Protein AF-A0A5D6Y011-F1 (afdb_monomer_lite)

Secondary structure (DSSP, 8-state):
------PPPEEE-HHHHHHHHHTT---B-SS-BSEEE--TT--HHHHHHHHHHHHHTTHHHHTT--SSSSPP-PPPPTTS---TTT-HHHHHHHHHHT---

Foldseek 3Di:
DCPDDPQQAEEEAPVVVVVCVVVVSWDADPVGISYDHDDPPDDVVVVVVSVCVNCVVCVVVVVVDPDPPPDDDDDADPVGDDDLVPDPVSVVVCVVVVNDD

Sequence (101 aa):
MSDGTKLIGVIGDEDTVTGFILAGVGHRTAEGSNFLVVKSTTPISAIEETFRSLTSQIRHLLNAYEKTIPTILEIPSKDSPYDPSKDYIMKRVGMMLGENP

pLDDT: mean 71.0, std 15.73, range [36.22, 94.5]

Radius of gyration: 15.83 Å; chains: 1; bounding box: 47×25×39 Å

Structure (mmCIF, N/CA/C/O backbone):
data_AF-A0A5D6Y011-F1
#
_entry.id   AF-A0A5D6Y011-F1
#
loop_
_atom_site.group_PDB
_atom_site.id
_atom_site.type_symbol
_atom_site.label_atom_id
_atom_site.label_alt_id
_atom_site.label_comp_id
_atom_site.label_asym_id
_atom_site.label_entity_id
_atom_site.label_seq_id
_atom_site.pdbx_PDB_ins_code
_atom_site.Cartn_x
_atom_site.Cartn_y
_atom_site.Cartn_z
_atom_site.occupancy
_atom_site.B_iso_or_equiv
_atom_site.auth_seq_id
_atom_site.auth_comp_id
_atom_site.auth_asym_id
_atom_site.auth_atom_id
_atom_site.pdbx_PDB_model_num
ATOM 1 N N . MET A 1 1 ? 25.724 6.476 -13.875 1.00 36.22 1 MET A N 1
ATOM 2 C CA . MET A 1 1 ? 25.591 5.262 -13.050 1.00 36.22 1 MET A CA 1
ATOM 3 C C . MET A 1 1 ? 24.146 5.205 -12.595 1.00 36.22 1 MET A C 1
ATOM 5 O O . MET A 1 1 ? 23.767 5.950 -11.708 1.00 36.22 1 MET A O 1
ATOM 9 N N . SER A 1 2 ? 23.307 4.470 -13.321 1.00 43.84 2 SER A N 1
ATOM 10 C CA . SER A 1 2 ? 21.907 4.243 -12.954 1.00 43.84 2 SER A CA 1
ATOM 11 C C . SER A 1 2 ? 21.895 3.076 -11.977 1.00 43.84 2 SER A C 1
ATOM 13 O O . SER A 1 2 ? 21.837 1.925 -12.411 1.00 43.84 2 SER A O 1
ATOM 15 N N . ASP A 1 3 ? 22.097 3.373 -10.696 1.00 43.88 3 ASP A N 1
ATOM 16 C CA . ASP A 1 3 ? 22.155 2.340 -9.668 1.00 43.88 3 ASP A CA 1
ATOM 17 C C . ASP A 1 3 ? 20.751 1.758 -9.513 1.00 43.88 3 ASP A C 1
ATOM 19 O O . ASP A 1 3 ? 19.788 2.435 -9.147 1.00 43.88 3 ASP A O 1
ATOM 23 N N . GLY A 1 4 ? 20.607 0.546 -10.028 1.00 50.12 4 GLY A N 1
ATOM 24 C CA . GLY A 1 4 ? 19.326 -0.061 -10.282 1.00 50.12 4 GLY A CA 1
ATOM 25 C C . GLY A 1 4 ? 18.726 -0.597 -9.003 1.00 50.12 4 GLY A C 1
ATOM 26 O O . GLY A 1 4 ? 19.281 -1.498 -8.402 1.00 50.12 4 GLY A O 1
ATOM 27 N N . THR A 1 5 ? 17.502 -0.180 -8.717 1.00 49.47 5 THR A N 1
ATOM 28 C CA . THR A 1 5 ? 16.484 -1.092 -8.202 1.00 49.47 5 THR A CA 1
ATOM 29 C C . THR A 1 5 ? 15.138 -0.574 -8.670 1.00 49.47 5 THR A C 1
ATOM 31 O O . THR A 1 5 ? 14.650 0.447 -8.196 1.00 49.47 5 THR A O 1
ATOM 34 N N . LYS A 1 6 ? 14.519 -1.270 -9.628 1.00 53.81 6 LYS A N 1
ATOM 35 C CA . LYS A 1 6 ? 13.073 -1.157 -9.828 1.00 53.81 6 LYS A CA 1
ATOM 36 C C . LYS A 1 6 ? 12.436 -1.739 -8.568 1.00 53.81 6 LYS A C 1
ATOM 38 O O . LYS A 1 6 ? 12.334 -2.954 -8.443 1.00 53.81 6 LYS A O 1
ATOM 43 N N . LEU A 1 7 ? 12.128 -0.885 -7.599 1.00 67.38 7 LEU A N 1
ATOM 44 C CA . LEU A 1 7 ? 11.524 -1.298 -6.340 1.00 67.38 7 LEU A CA 1
ATOM 45 C C . LEU A 1 7 ? 10.044 -1.599 -6.589 1.00 67.38 7 LEU A C 1
ATOM 47 O O . LEU A 1 7 ? 9.334 -0.797 -7.195 1.00 67.38 7 LEU A O 1
ATOM 51 N N . ILE A 1 8 ? 9.586 -2.770 -6.147 1.00 77.25 8 ILE A N 1
ATOM 52 C CA . ILE A 1 8 ? 8.156 -3.080 -6.093 1.00 77.25 8 ILE A CA 1
ATOM 53 C C . ILE A 1 8 ? 7.597 -2.338 -4.879 1.00 77.25 8 ILE A C 1
ATOM 55 O O . ILE A 1 8 ? 8.114 -2.486 -3.773 1.00 77.25 8 ILE A O 1
ATOM 59 N N . GLY A 1 9 ? 6.587 -1.502 -5.101 1.00 85.69 9 GLY A N 1
ATOM 60 C CA . GLY A 1 9 ? 5.848 -0.836 -4.036 1.00 85.69 9 GLY A CA 1
ATOM 61 C C . GLY A 1 9 ? 4.636 -1.669 -3.621 1.00 85.69 9 GLY A C 1
ATOM 62 O O . GLY A 1 9 ? 3.962 -2.206 -4.497 1.00 85.69 9 GLY A O 1
ATOM 63 N N . VAL A 1 10 ? 4.343 -1.778 -2.323 1.00 87.94 10 VAL A N 1
ATOM 64 C CA . VAL A 1 10 ? 3.228 -2.611 -1.827 1.00 87.94 10 VAL A CA 1
ATOM 65 C C . VAL A 1 10 ? 2.322 -1.817 -0.890 1.00 87.94 10 VAL A C 1
ATOM 67 O O . VAL A 1 10 ? 2.741 -1.402 0.182 1.00 87.94 10 VAL A O 1
ATOM 70 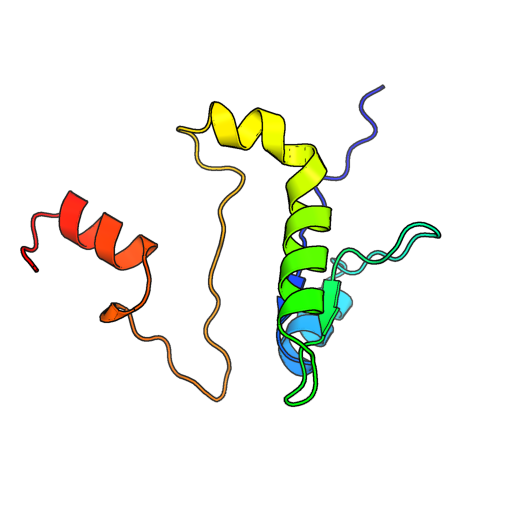N N . ILE A 1 11 ? 1.057 -1.632 -1.258 1.00 90.06 11 ILE A N 1
ATOM 71 C CA . ILE A 1 11 ? 0.025 -1.089 -0.366 1.00 90.06 11 ILE A CA 1
ATOM 72 C C . ILE A 1 11 ? -1.016 -2.188 -0.184 1.00 90.06 11 ILE A C 1
ATOM 74 O O . ILE A 1 11 ? -1.625 -2.609 -1.163 1.00 90.06 11 ILE A O 1
ATOM 78 N N . GLY A 1 12 ? -1.202 -2.677 1.038 1.00 89.94 12 GLY A N 1
ATOM 79 C CA . GLY A 1 12 ? -2.097 -3.806 1.294 1.00 89.94 12 GLY A CA 1
ATOM 80 C C . GLY A 1 12 ? -2.322 -4.052 2.779 1.00 89.94 12 GLY A C 1
ATOM 81 O O . GLY A 1 12 ? -1.792 -3.324 3.616 1.00 89.94 12 GLY A O 1
ATOM 82 N N . ASP A 1 13 ? -3.117 -5.067 3.105 1.00 88.56 13 ASP A N 1
ATOM 83 C CA . ASP A 1 13 ? -3.301 -5.513 4.487 1.00 88.56 13 ASP A CA 1
ATOM 84 C C . ASP A 1 13 ? -2.016 -6.132 5.074 1.00 88.56 13 ASP A C 1
ATOM 86 O O . ASP A 1 13 ? -0.997 -6.306 4.396 1.00 88.56 13 ASP A O 1
ATOM 90 N N . GLU A 1 14 ? -2.045 -6.412 6.376 1.00 88.75 14 GLU A N 1
ATOM 91 C CA . GLU A 1 14 ? -0.878 -6.891 7.123 1.00 88.75 14 GLU A CA 1
ATOM 92 C C . GLU A 1 14 ? -0.335 -8.213 6.571 1.00 88.75 14 GLU A C 1
ATOM 94 O O . GLU A 1 14 ? 0.877 -8.339 6.386 1.00 88.75 14 GLU A O 1
ATOM 99 N N . ASP A 1 15 ? -1.214 -9.154 6.229 1.00 86.62 15 ASP A N 1
ATOM 100 C CA . ASP A 1 15 ? -0.827 -10.460 5.697 1.00 86.62 15 ASP A CA 1
ATOM 101 C C . ASP A 1 15 ? -0.171 -10.335 4.315 1.00 86.62 15 ASP A C 1
ATOM 103 O O . ASP A 1 15 ? 0.895 -10.912 4.072 1.00 86.62 15 ASP A O 1
ATOM 107 N N . THR A 1 16 ? -0.755 -9.531 3.421 1.00 87.00 16 THR A N 1
ATOM 108 C CA . THR A 1 16 ? -0.223 -9.313 2.070 1.00 87.00 16 THR A CA 1
ATOM 109 C C . THR A 1 16 ? 1.140 -8.639 2.130 1.00 87.00 16 THR A C 1
ATOM 111 O O . THR A 1 16 ? 2.106 -9.123 1.534 1.00 87.00 16 THR A O 1
ATOM 114 N N . VAL A 1 17 ? 1.256 -7.539 2.880 1.00 89.19 17 VAL A N 1
ATOM 115 C CA . VAL A 1 17 ? 2.520 -6.802 3.014 1.00 89.19 17 VAL A CA 1
ATOM 116 C C . VAL A 1 17 ? 3.590 -7.680 3.657 1.00 89.19 17 VAL A C 1
ATOM 118 O O . VAL A 1 17 ? 4.727 -7.696 3.184 1.00 89.19 17 VAL A O 1
ATOM 121 N N . THR A 1 18 ? 3.235 -8.462 4.678 1.00 87.19 18 THR A N 1
ATOM 122 C CA . THR A 1 18 ? 4.161 -9.405 5.317 1.00 87.19 18 THR A CA 1
ATOM 123 C C . THR A 1 18 ? 4.673 -10.440 4.319 1.00 87.19 18 THR A C 1
ATOM 125 O O . THR A 1 18 ? 5.882 -10.663 4.250 1.00 87.19 18 THR A O 1
ATOM 128 N N . GLY A 1 19 ? 3.800 -11.013 3.485 1.00 88.44 19 GLY A N 1
ATOM 129 C CA . GLY A 1 19 ? 4.193 -11.946 2.426 1.00 88.44 19 GLY A CA 1
ATOM 130 C C . GLY A 1 19 ? 5.217 -11.351 1.452 1.00 88.44 19 GLY A C 1
ATOM 131 O O . GLY A 1 19 ? 6.234 -11.979 1.159 1.00 88.44 19 GLY A O 1
ATOM 132 N N . PHE A 1 20 ? 5.007 -10.109 1.008 1.00 86.44 20 PHE A N 1
ATOM 133 C CA . PHE A 1 20 ? 5.954 -9.417 0.126 1.00 86.44 20 PHE A CA 1
ATOM 134 C C . PHE A 1 20 ? 7.282 -9.075 0.814 1.00 86.44 20 PHE A C 1
ATOM 136 O O . PHE A 1 20 ? 8.344 -9.192 0.198 1.00 86.44 20 PHE A O 1
ATOM 143 N N . ILE A 1 21 ? 7.257 -8.684 2.090 1.00 86.06 21 ILE A N 1
ATOM 144 C CA . ILE A 1 21 ? 8.481 -8.431 2.863 1.00 86.06 21 ILE A CA 1
ATOM 145 C C . ILE A 1 21 ? 9.294 -9.723 3.008 1.00 86.06 21 ILE A C 1
ATOM 147 O O . ILE A 1 21 ? 10.501 -9.702 2.769 1.00 86.06 21 ILE A O 1
ATOM 151 N N . LEU A 1 22 ? 8.645 -10.850 3.322 1.00 85.12 22 LEU A N 1
ATOM 152 C CA . LEU A 1 22 ? 9.289 -12.167 3.393 1.00 85.12 22 LEU A CA 1
ATOM 153 C C . LEU A 1 22 ? 9.881 -12.603 2.044 1.00 85.12 22 LEU A C 1
ATOM 155 O O . LEU A 1 22 ? 10.919 -13.259 2.017 1.00 85.12 22 LEU A O 1
ATOM 159 N N . ALA A 1 23 ? 9.265 -12.197 0.931 1.00 86.38 23 ALA A N 1
ATOM 160 C CA . ALA A 1 23 ? 9.768 -12.430 -0.423 1.00 86.38 23 ALA A CA 1
ATOM 161 C C . ALA A 1 23 ? 10.933 -11.500 -0.834 1.00 86.38 23 ALA A C 1
ATOM 163 O O . ALA A 1 23 ? 11.420 -11.592 -1.960 1.00 86.38 23 ALA A O 1
ATOM 164 N N . GLY A 1 24 ? 11.390 -10.604 0.050 1.00 82.31 24 GLY A N 1
ATOM 165 C CA . GLY A 1 24 ? 12.534 -9.719 -0.193 1.00 82.31 24 GLY A CA 1
ATOM 166 C C . GLY A 1 24 ? 12.197 -8.400 -0.894 1.00 82.31 24 GLY A C 1
ATOM 167 O O . GLY A 1 24 ? 13.106 -7.688 -1.312 1.00 82.31 24 GLY A O 1
ATOM 168 N N . VAL A 1 25 ? 10.912 -8.046 -1.016 1.00 83.50 25 VAL A N 1
ATOM 169 C CA . VAL A 1 25 ? 10.480 -6.769 -1.617 1.00 83.50 25 VAL A CA 1
ATOM 170 C C . VAL A 1 25 ? 10.610 -5.596 -0.638 1.00 83.50 25 VAL A C 1
ATOM 172 O O . VAL A 1 25 ? 10.766 -4.455 -1.067 1.00 83.50 25 VAL A O 1
ATOM 175 N N . GLY A 1 26 ? 10.563 -5.845 0.672 1.00 81.12 26 GLY A N 1
ATOM 176 C CA . GLY A 1 26 ? 10.561 -4.794 1.691 1.00 81.12 26 GLY A CA 1
ATOM 177 C C . GLY A 1 26 ? 11.877 -4.016 1.773 1.00 81.12 26 GLY A C 1
ATOM 178 O O . GLY A 1 26 ? 12.921 -4.577 2.098 1.00 81.12 26 GLY A O 1
ATOM 179 N N . HIS A 1 27 ? 11.813 -2.702 1.564 1.00 82.62 27 HIS A N 1
ATOM 180 C CA . HIS A 1 27 ? 12.936 -1.783 1.702 1.00 82.62 27 HIS A CA 1
ATOM 181 C C . HIS A 1 27 ? 12.544 -0.574 2.559 1.00 82.62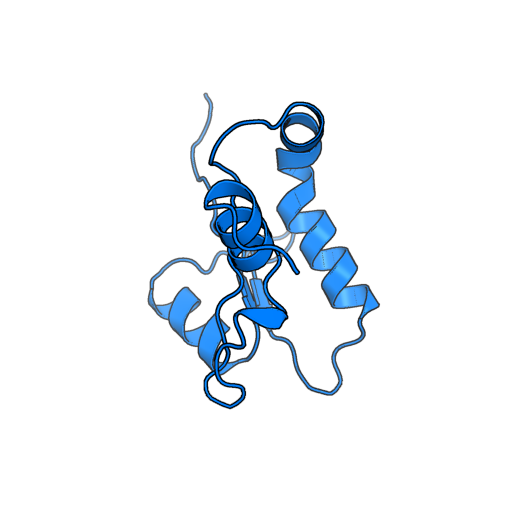 27 HIS A C 1
ATOM 183 O O . HIS A 1 27 ? 11.506 0.058 2.344 1.00 82.62 27 HIS A O 1
ATOM 189 N N . ARG A 1 28 ? 13.381 -0.246 3.549 1.00 81.94 28 ARG A N 1
ATOM 190 C CA . ARG A 1 28 ? 13.191 0.904 4.440 1.00 81.94 28 ARG A CA 1
ATOM 191 C C . ARG A 1 28 ? 14.456 1.750 4.455 1.00 81.94 28 ARG A C 1
ATOM 193 O O . ARG A 1 28 ? 15.528 1.249 4.780 1.00 81.94 28 ARG A O 1
ATOM 200 N N . THR A 1 29 ? 14.300 3.023 4.129 1.00 77.69 29 THR A N 1
ATOM 201 C CA . THR A 1 29 ? 15.354 4.043 4.116 1.00 77.69 29 THR A CA 1
ATOM 202 C C . THR A 1 29 ? 15.067 5.100 5.183 1.00 77.69 29 THR A C 1
ATOM 204 O O . THR A 1 29 ? 14.044 5.043 5.869 1.00 77.69 29 THR A O 1
ATOM 207 N N . ALA A 1 30 ? 15.957 6.085 5.314 1.00 74.25 30 ALA A N 1
ATOM 208 C CA . ALA A 1 30 ? 15.697 7.277 6.121 1.00 74.25 30 ALA A CA 1
ATOM 209 C C . ALA A 1 30 ? 14.544 8.138 5.559 1.00 74.25 30 ALA A C 1
ATOM 211 O O . ALA A 1 30 ? 13.925 8.891 6.304 1.00 74.25 30 ALA A O 1
ATOM 212 N N . GLU A 1 31 ? 14.248 8.009 4.264 1.00 71.44 31 GLU A N 1
ATOM 213 C CA . GLU A 1 31 ? 13.233 8.787 3.540 1.00 71.44 31 GLU A CA 1
ATOM 214 C C . GLU A 1 31 ? 11.849 8.121 3.564 1.00 71.44 31 GLU A C 1
ATOM 216 O O . GLU A 1 31 ? 10.847 8.767 3.262 1.00 71.44 31 GLU A O 1
ATOM 221 N N . GLY A 1 32 ? 11.774 6.837 3.934 1.00 78.62 32 GLY A N 1
ATOM 222 C CA . GLY A 1 32 ? 10.518 6.099 4.050 1.00 78.62 32 GLY A CA 1
ATOM 223 C C . GLY A 1 32 ? 10.631 4.617 3.692 1.00 78.62 32 GLY A C 1
ATOM 224 O O . GLY A 1 32 ? 11.721 4.060 3.537 1.00 78.62 32 GLY A O 1
ATOM 225 N N . SER A 1 33 ? 9.479 3.960 3.572 1.00 87.00 33 SER A N 1
ATOM 226 C CA . SER A 1 33 ? 9.340 2.571 3.123 1.00 87.00 33 SER A CA 1
ATOM 227 C C . SER A 1 33 ? 8.743 2.494 1.720 1.00 87.00 33 SER A C 1
ATOM 229 O O . SER A 1 33 ? 7.972 3.359 1.311 1.00 87.00 33 SER A O 1
ATOM 231 N N . ASN A 1 34 ? 9.032 1.412 0.994 1.00 86.31 34 ASN A N 1
ATOM 232 C CA . ASN A 1 34 ? 8.334 1.086 -0.254 1.00 86.31 34 ASN A CA 1
ATOM 233 C C . ASN A 1 34 ? 7.024 0.303 -0.028 1.00 86.31 34 ASN A C 1
ATOM 235 O O . ASN A 1 34 ? 6.497 -0.305 -0.955 1.00 86.31 34 ASN A O 1
ATOM 239 N N . PHE A 1 35 ? 6.494 0.289 1.194 1.00 90.69 35 PHE A N 1
ATOM 240 C CA . PHE A 1 35 ? 5.237 -0.376 1.506 1.00 90.69 35 PHE A CA 1
ATOM 241 C C . PHE A 1 35 ? 4.425 0.379 2.558 1.00 90.69 35 PHE A C 1
ATOM 243 O O . PHE A 1 35 ? 4.990 1.103 3.383 1.00 90.69 35 PHE A O 1
ATOM 250 N N . LEU A 1 36 ? 3.110 0.158 2.548 1.00 91.81 36 LEU A N 1
ATOM 251 C CA . LEU A 1 36 ? 2.161 0.626 3.554 1.00 91.81 36 LEU A CA 1
ATOM 252 C C . LEU A 1 36 ? 1.227 -0.516 3.954 1.00 91.81 36 LEU A C 1
ATOM 254 O O . LEU A 1 36 ? 0.530 -1.078 3.109 1.00 91.81 36 LEU A O 1
ATOM 258 N N . VAL A 1 37 ? 1.181 -0.799 5.258 1.00 92.25 37 VAL A N 1
ATOM 259 C CA . VAL A 1 37 ? 0.173 -1.679 5.858 1.00 92.25 37 VAL A CA 1
ATOM 260 C C . VAL A 1 37 ? -1.104 -0.879 6.098 1.00 92.25 37 VAL A C 1
ATOM 262 O O . VAL A 1 37 ? -1.109 0.100 6.850 1.00 92.25 37 VAL A O 1
ATOM 265 N N . VAL A 1 38 ? -2.193 -1.302 5.468 1.00 92.00 38 VAL A N 1
ATOM 266 C CA . VAL A 1 38 ? -3.519 -0.699 5.580 1.00 92.00 38 VAL A CA 1
ATOM 267 C C . VAL A 1 38 ? -4.318 -1.439 6.648 1.00 92.00 38 VAL A C 1
ATOM 269 O O . VAL A 1 38 ? -4.472 -2.657 6.607 1.00 92.00 38 VAL A O 1
ATOM 272 N N . LYS A 1 39 ? -4.834 -0.683 7.616 1.00 91.44 39 LYS A N 1
ATOM 273 C CA . LYS A 1 39 ? -5.746 -1.139 8.669 1.00 91.44 39 LYS A CA 1
ATOM 274 C C . LYS A 1 39 ? -7.094 -0.444 8.496 1.00 91.44 39 LYS A C 1
ATOM 276 O O . LYS A 1 39 ? -7.190 0.566 7.803 1.00 91.44 39 LYS A O 1
ATOM 281 N N . SER A 1 40 ? -8.122 -0.915 9.198 1.00 89.50 40 SER A N 1
ATOM 282 C CA . SER A 1 40 ? -9.448 -0.269 9.216 1.00 89.50 40 SER A CA 1
ATOM 283 C C . SER A 1 40 ? -9.428 1.176 9.735 1.00 89.50 40 SER A C 1
ATOM 285 O O . SER A 1 40 ? -10.339 1.947 9.452 1.00 89.50 40 SER A O 1
ATOM 287 N N . THR A 1 41 ? -8.387 1.550 10.480 1.00 93.38 41 THR A N 1
ATOM 288 C CA . THR A 1 41 ? -8.167 2.899 11.017 1.00 93.38 41 THR A CA 1
ATOM 289 C C . THR A 1 41 ? -7.229 3.753 10.164 1.00 93.38 41 THR A C 1
ATOM 291 O O . THR A 1 41 ? -7.013 4.920 10.491 1.00 93.38 41 THR A O 1
ATOM 294 N N . THR A 1 42 ? -6.647 3.201 9.093 1.00 90.94 42 THR A N 1
ATOM 295 C CA . THR A 1 42 ? -5.722 3.942 8.232 1.00 90.94 42 THR A CA 1
ATOM 296 C C . THR A 1 42 ? -6.499 5.000 7.443 1.00 90.94 42 THR A C 1
ATOM 298 O O . THR A 1 42 ? -7.428 4.652 6.712 1.00 90.94 42 THR A O 1
ATOM 301 N N . PRO A 1 43 ? -6.143 6.292 7.553 1.00 94.50 43 PRO A N 1
ATOM 302 C CA . PRO A 1 43 ? -6.838 7.339 6.821 1.00 94.50 43 PRO A CA 1
ATOM 303 C C . PRO A 1 43 ? -6.536 7.246 5.322 1.00 94.50 43 PRO A C 1
ATOM 305 O O . PRO A 1 43 ? -5.402 6.981 4.918 1.00 94.50 43 PRO A O 1
ATOM 308 N N . ILE A 1 44 ? -7.542 7.540 4.493 1.00 89.06 44 ILE A N 1
ATOM 309 C CA . ILE A 1 44 ? -7.422 7.533 3.024 1.00 89.06 44 ILE A CA 1
ATOM 310 C C . ILE A 1 44 ? -6.292 8.463 2.558 1.00 89.06 44 ILE A C 1
ATOM 312 O O . ILE A 1 44 ? -5.546 8.119 1.646 1.00 89.06 44 ILE A O 1
ATOM 316 N N . SER A 1 45 ? -6.093 9.595 3.240 1.00 91.69 45 SER A N 1
ATOM 317 C CA . SER A 1 45 ? -5.007 10.533 2.939 1.00 91.69 45 SER A CA 1
ATOM 318 C C . SER A 1 45 ? -3.618 9.890 3.003 1.00 91.69 45 SER A C 1
ATOM 320 O O . SER A 1 45 ? -2.786 10.176 2.148 1.00 91.69 45 SER A O 1
ATOM 322 N N . ALA A 1 46 ? -3.374 8.982 3.953 1.00 89.06 46 ALA A N 1
ATOM 323 C CA . ALA A 1 46 ? -2.093 8.284 4.064 1.00 89.06 46 ALA A CA 1
ATOM 324 C C . ALA A 1 46 ? -1.880 7.287 2.912 1.00 89.06 46 ALA A C 1
ATOM 326 O O . ALA A 1 46 ? -0.756 7.118 2.431 1.00 89.06 46 ALA A O 1
ATOM 327 N N . ILE A 1 47 ? -2.959 6.652 2.440 1.00 88.00 47 ILE A N 1
ATOM 328 C CA . ILE A 1 47 ? -2.933 5.759 1.273 1.00 88.00 47 ILE A CA 1
ATOM 329 C C . ILE A 1 47 ? -2.592 6.563 0.017 1.00 88.00 47 ILE A C 1
ATOM 331 O O . ILE A 1 47 ? -1.681 6.193 -0.725 1.00 88.00 47 ILE A O 1
ATOM 335 N N . GLU A 1 48 ? -3.275 7.689 -0.200 1.00 85.00 48 GLU A N 1
ATOM 336 C CA . GLU A 1 48 ? -3.025 8.572 -1.340 1.00 85.00 48 GLU A CA 1
ATOM 337 C C . GLU A 1 48 ? -1.607 9.148 -1.326 1.00 85.00 48 GLU A C 1
ATOM 339 O O . GLU A 1 48 ? -0.940 9.169 -2.360 1.00 85.00 48 GLU A O 1
ATOM 344 N N . GLU A 1 49 ? -1.125 9.603 -0.170 1.00 87.00 49 GLU A N 1
ATOM 345 C CA . GLU A 1 49 ? 0.227 10.139 -0.015 1.00 87.00 49 GLU A CA 1
ATOM 346 C C . GLU A 1 49 ? 1.287 9.077 -0.323 1.00 87.00 49 GLU A C 1
ATOM 348 O O . GLU A 1 49 ? 2.200 9.325 -1.114 1.00 87.00 49 GLU A O 1
ATOM 353 N N . THR A 1 50 ? 1.117 7.863 0.207 1.00 86.69 50 THR A N 1
ATOM 354 C CA . THR A 1 50 ? 2.013 6.736 -0.082 1.00 86.69 50 THR A CA 1
ATOM 355 C C . THR A 1 50 ? 1.992 6.391 -1.565 1.00 86.69 50 THR A C 1
ATOM 357 O O . THR A 1 50 ? 3.048 6.282 -2.187 1.00 86.69 50 THR A O 1
ATOM 360 N N . PHE A 1 51 ? 0.807 6.275 -2.169 1.00 84.69 51 PHE A N 1
ATOM 361 C CA . PHE A 1 51 ? 0.676 6.012 -3.599 1.00 84.69 51 PHE A CA 1
ATOM 362 C C . PHE A 1 51 ? 1.389 7.089 -4.424 1.00 84.69 51 PHE A C 1
ATOM 364 O O . PHE A 1 51 ? 2.145 6.777 -5.346 1.00 84.69 51 PHE A O 1
ATOM 371 N N . ARG A 1 52 ? 1.217 8.370 -4.077 1.00 81.75 52 ARG A N 1
ATOM 372 C CA . ARG A 1 52 ? 1.914 9.483 -4.739 1.00 81.75 52 ARG A CA 1
ATOM 373 C C . ARG A 1 52 ? 3.425 9.405 -4.549 1.00 81.75 52 ARG A C 1
ATOM 375 O O . ARG A 1 52 ? 4.131 9.702 -5.505 1.00 81.75 52 ARG A O 1
ATOM 382 N N . SER A 1 53 ? 3.910 9.014 -3.374 1.00 80.81 53 SER A N 1
ATOM 383 C CA . SER A 1 53 ? 5.338 8.844 -3.093 1.00 80.81 53 SER A CA 1
ATOM 384 C C . SER A 1 53 ? 5.943 7.731 -3.955 1.00 80.81 53 SER A C 1
ATOM 386 O O . SER A 1 53 ? 6.875 7.988 -4.720 1.00 80.81 53 SER A O 1
ATOM 388 N N . LEU A 1 54 ? 5.327 6.542 -3.958 1.00 79.06 54 LEU A N 1
ATOM 389 C CA . LEU A 1 54 ? 5.758 5.389 -4.761 1.00 79.06 54 LEU A CA 1
ATOM 390 C C . LEU A 1 54 ? 5.712 5.669 -6.270 1.00 79.06 54 LEU A C 1
ATOM 392 O O . LEU A 1 54 ? 6.563 5.201 -7.022 1.00 79.06 54 LEU A O 1
ATOM 396 N N . THR A 1 55 ? 4.734 6.458 -6.724 1.00 74.44 55 THR A N 1
ATOM 397 C CA . THR A 1 55 ? 4.562 6.794 -8.147 1.00 74.44 55 THR A CA 1
ATOM 398 C C . THR A 1 55 ? 5.275 8.082 -8.575 1.00 74.44 55 THR A C 1
ATOM 400 O O . THR A 1 55 ? 5.345 8.382 -9.768 1.00 74.44 55 THR A O 1
ATOM 403 N N . SER A 1 56 ? 5.839 8.859 -7.646 1.00 68.00 56 SER A N 1
ATOM 404 C CA . SER A 1 56 ? 6.449 10.168 -7.936 1.00 68.00 56 SER A CA 1
ATOM 405 C C . SER A 1 56 ? 7.604 10.069 -8.935 1.00 68.00 56 SER A C 1
ATOM 407 O O . SER A 1 56 ? 7.674 10.853 -9.884 1.00 68.00 56 SER A O 1
ATOM 409 N N . GLN A 1 57 ? 8.451 9.049 -8.784 1.00 59.06 57 GLN A N 1
ATOM 410 C CA . GLN A 1 57 ? 9.617 8.812 -9.638 1.00 59.06 57 GLN A CA 1
ATOM 411 C C . GLN A 1 57 ? 9.234 8.372 -11.056 1.00 59.06 57 GLN A C 1
ATOM 413 O O . GLN A 1 57 ? 10.000 8.577 -11.992 1.00 59.06 57 GLN A O 1
ATOM 418 N N . ILE A 1 58 ? 8.031 7.826 -11.240 1.00 55.78 58 ILE A N 1
ATOM 419 C CA . ILE A 1 58 ? 7.504 7.390 -12.539 1.00 55.78 58 ILE A CA 1
ATOM 420 C C . ILE A 1 58 ? 6.491 8.383 -13.116 1.00 55.78 58 ILE A C 1
ATOM 422 O O . ILE A 1 58 ? 5.986 8.156 -14.207 1.00 55.78 58 ILE A O 1
ATOM 426 N N . ARG A 1 59 ? 6.201 9.509 -12.450 1.00 54.72 59 ARG A N 1
ATOM 427 C CA . ARG A 1 59 ? 5.156 10.458 -12.879 1.00 54.72 59 ARG A CA 1
ATOM 428 C C . ARG A 1 59 ? 5.438 11.102 -14.242 1.00 54.72 59 ARG A C 1
ATOM 430 O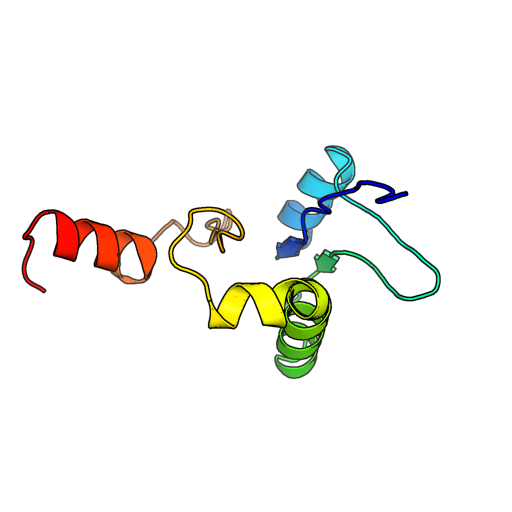 O . ARG A 1 59 ? 4.511 11.327 -15.013 1.00 54.72 59 ARG A O 1
ATOM 437 N N . HIS A 1 60 ? 6.710 11.319 -14.576 1.00 54.47 60 HIS A N 1
ATOM 438 C CA . HIS A 1 60 ? 7.125 11.765 -15.911 1.00 54.47 60 HIS A CA 1
ATOM 439 C C . HIS A 1 60 ? 7.004 10.659 -16.977 1.00 54.47 60 HIS A C 1
ATOM 441 O O . HIS A 1 60 ? 6.805 10.967 -18.147 1.00 54.47 60 HIS A O 1
ATOM 447 N N . LEU A 1 61 ? 7.071 9.383 -16.576 1.00 48.34 61 LEU A N 1
ATOM 448 C CA . LEU A 1 61 ? 6.791 8.238 -17.444 1.00 48.34 61 LEU A CA 1
ATOM 449 C C . LEU A 1 61 ? 5.277 8.054 -17.621 1.00 48.34 61 LEU A C 1
ATOM 451 O O . LEU A 1 61 ? 4.852 7.839 -18.747 1.00 48.34 61 LEU A O 1
ATOM 455 N N . LEU A 1 62 ? 4.470 8.234 -16.564 1.00 50.38 62 LEU A N 1
ATOM 456 C CA . LEU A 1 62 ? 3.001 8.112 -16.566 1.00 50.38 62 LEU A CA 1
ATOM 457 C C . LEU A 1 62 ? 2.314 9.040 -17.584 1.00 50.38 62 LEU A C 1
ATOM 459 O O . LEU A 1 62 ? 1.357 8.628 -18.230 1.00 50.38 62 LEU A O 1
ATOM 463 N N . ASN A 1 63 ? 2.821 10.261 -17.774 1.00 50.25 63 ASN A N 1
ATOM 464 C CA . ASN A 1 63 ? 2.256 11.210 -18.744 1.00 50.25 63 ASN A CA 1
ATOM 465 C C . ASN A 1 63 ? 2.524 10.833 -20.218 1.00 50.25 63 ASN A C 1
ATOM 467 O O . ASN A 1 63 ? 1.876 11.382 -21.103 1.00 50.25 63 ASN A O 1
ATOM 471 N N . ALA A 1 64 ? 3.460 9.916 -20.491 1.00 48.53 64 ALA A N 1
ATOM 472 C CA . ALA A 1 64 ? 3.836 9.457 -21.835 1.00 48.53 64 ALA A CA 1
ATOM 473 C C . ALA A 1 64 ? 3.529 7.957 -22.055 1.00 48.53 64 ALA A C 1
ATOM 475 O O . ALA A 1 64 ? 4.121 7.311 -22.921 1.00 48.53 64 ALA A O 1
ATOM 476 N N . TYR A 1 65 ? 2.671 7.366 -21.216 1.00 45.44 65 TYR A N 1
ATOM 477 C CA . TYR A 1 65 ? 2.683 5.928 -20.961 1.00 45.44 65 TYR A CA 1
ATOM 478 C C . TYR A 1 65 ? 1.669 5.116 -21.788 1.00 45.44 65 TYR A C 1
ATOM 480 O O . TYR A 1 65 ? 0.509 4.984 -21.411 1.00 45.44 65 TYR A O 1
ATOM 488 N N . GLU A 1 66 ? 2.133 4.491 -22.876 1.00 51.59 66 GLU A N 1
ATOM 489 C CA . GLU A 1 66 ? 1.394 3.470 -23.657 1.00 51.59 66 GLU A CA 1
ATOM 490 C C . GLU A 1 66 ? 1.961 2.038 -23.490 1.00 51.59 66 GLU A C 1
ATOM 492 O O . GLU A 1 66 ? 1.553 1.111 -24.188 1.00 51.59 66 GLU A O 1
ATOM 497 N N . LYS A 1 67 ? 2.934 1.830 -22.589 1.00 43.97 67 LYS A N 1
ATOM 498 C CA . LYS A 1 67 ? 3.663 0.552 -22.426 1.00 43.97 67 LYS A CA 1
ATOM 499 C C . LYS A 1 67 ? 3.253 -0.215 -21.155 1.00 43.97 67 LYS A C 1
ATOM 501 O O . LYS A 1 67 ? 2.425 0.237 -20.385 1.00 43.97 67 LYS A O 1
ATOM 506 N N . THR A 1 68 ? 3.803 -1.415 -20.952 1.00 46.44 68 THR A N 1
ATOM 507 C CA . THR A 1 68 ? 3.385 -2.409 -19.934 1.00 46.44 68 THR A CA 1
ATOM 508 C C . THR A 1 68 ? 4.021 -2.233 -18.529 1.00 46.44 68 THR A C 1
ATOM 510 O O . THR A 1 68 ? 3.728 -2.998 -17.621 1.00 46.44 68 THR A O 1
ATOM 513 N N . ILE A 1 69 ? 4.927 -1.271 -18.293 1.00 44.12 69 ILE A N 1
ATOM 514 C CA . ILE A 1 69 ? 5.648 -1.070 -17.002 1.00 44.12 69 ILE A CA 1
ATOM 515 C C . ILE A 1 69 ? 5.906 0.421 -16.667 1.00 44.12 69 ILE A C 1
ATOM 517 O O . ILE A 1 69 ? 6.888 0.993 -17.163 1.00 44.12 69 ILE A O 1
ATOM 521 N N . PRO A 1 70 ? 5.127 1.052 -15.778 1.00 52.91 70 PRO A N 1
ATOM 522 C CA . PRO A 1 70 ? 4.589 0.408 -14.583 1.00 52.91 70 PRO A CA 1
ATOM 523 C C . PRO A 1 70 ? 3.129 -0.035 -14.746 1.00 52.91 70 PRO A C 1
ATOM 525 O O . PRO A 1 70 ? 2.287 0.737 -15.190 1.00 52.91 70 PRO A O 1
ATOM 528 N N . THR A 1 71 ? 2.841 -1.282 -14.361 1.00 59.38 71 THR A N 1
ATOM 529 C CA . THR A 1 71 ? 1.473 -1.813 -14.253 1.00 59.38 71 THR A CA 1
ATOM 530 C C . THR A 1 71 ? 1.008 -1.670 -12.807 1.00 59.38 71 THR A C 1
ATOM 532 O O . THR A 1 71 ? 1.718 -2.087 -11.893 1.00 59.38 71 THR A O 1
ATOM 535 N N . ILE A 1 72 ? -0.172 -1.083 -12.602 1.00 62.25 72 ILE A N 1
ATOM 536 C CA . ILE A 1 72 ? -0.900 -1.181 -11.334 1.00 62.25 72 ILE A CA 1
ATOM 537 C C . ILE A 1 72 ? -1.603 -2.536 -11.359 1.00 62.25 72 ILE A C 1
ATOM 539 O O . ILE A 1 72 ? -2.399 -2.791 -12.259 1.00 62.25 72 ILE A O 1
ATOM 543 N N . LEU A 1 73 ? -1.259 -3.409 -10.416 1.00 62.62 73 LEU A N 1
ATOM 544 C CA . LEU A 1 73 ? -1.871 -4.723 -10.272 1.00 62.62 73 LEU A CA 1
ATOM 545 C C . LEU A 1 73 ? -2.704 -4.726 -8.992 1.00 62.62 73 LEU A C 1
ATOM 547 O O . LEU A 1 73 ? -2.149 -4.685 -7.895 1.00 62.62 73 LEU A O 1
ATOM 551 N N . GLU A 1 74 ? -4.025 -4.761 -9.140 1.00 59.00 74 GLU A N 1
ATOM 552 C CA . GLU A 1 74 ? -4.930 -5.015 -8.023 1.00 59.00 74 GLU A CA 1
ATOM 553 C C . GLU A 1 74 ? -4.905 -6.515 -7.717 1.00 59.00 74 GLU A C 1
ATOM 555 O O . GLU A 1 74 ? -5.224 -7.343 -8.570 1.00 59.00 74 GLU A O 1
ATOM 560 N N . ILE A 1 75 ? -4.476 -6.875 -6.507 1.00 65.94 75 ILE A N 1
ATOM 561 C CA . ILE A 1 75 ? -4.504 -8.257 -6.028 1.00 65.94 75 ILE A CA 1
ATOM 562 C C . ILE A 1 75 ? -5.692 -8.373 -5.064 1.00 65.94 75 ILE A C 1
ATOM 564 O O . ILE A 1 75 ? -5.770 -7.582 -4.121 1.00 65.94 75 ILE A O 1
ATOM 568 N N . PRO A 1 76 ? -6.622 -9.320 -5.276 1.00 55.34 76 PRO A N 1
ATOM 569 C CA . PRO A 1 76 ? -7.727 -9.550 -4.349 1.00 55.34 76 PRO A CA 1
ATOM 570 C C . PRO A 1 76 ? -7.191 -9.968 -2.974 1.00 55.34 76 PRO A C 1
ATOM 572 O O . PRO A 1 76 ? -6.256 -10.768 -2.885 1.00 55.34 76 PRO A O 1
ATOM 575 N N . SER A 1 77 ? -7.788 -9.451 -1.899 1.00 56.72 77 SER A N 1
ATOM 576 C CA . SER A 1 77 ? -7.464 -9.914 -0.549 1.00 56.72 77 SER A CA 1
ATOM 577 C C . SER A 1 77 ? -8.100 -11.279 -0.283 1.00 56.72 77 SER A C 1
ATOM 579 O O . SER A 1 77 ? -9.069 -11.680 -0.931 1.00 56.72 77 SER A O 1
ATOM 581 N N . LYS A 1 78 ? -7.574 -12.004 0.706 1.00 58.19 78 LYS A N 1
ATOM 582 C CA . LYS A 1 78 ? -8.092 -13.323 1.102 1.00 58.19 78 LYS A CA 1
ATOM 583 C C . LYS A 1 78 ? -9.572 -13.285 1.513 1.00 58.19 78 LYS A C 1
ATOM 585 O O . LYS A 1 78 ? -10.292 -14.250 1.269 1.00 58.19 78 LYS A O 1
ATOM 590 N N . ASP A 1 79 ? -10.015 -12.166 2.085 1.00 60.12 79 ASP A N 1
ATOM 591 C CA . ASP A 1 79 ? -11.361 -11.996 2.642 1.00 60.12 79 ASP A CA 1
ATOM 592 C C 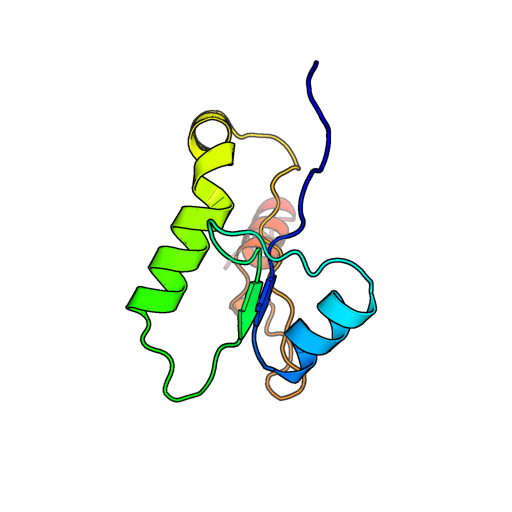. ASP A 1 79 ? -12.346 -11.305 1.678 1.00 60.12 79 ASP A C 1
ATOM 594 O O . ASP A 1 79 ? -13.538 -11.214 1.971 1.00 60.12 79 ASP A O 1
ATOM 598 N N . SER A 1 80 ? -11.878 -10.845 0.511 1.00 56.81 80 SER A N 1
ATOM 599 C CA . SER A 1 80 ? -12.714 -10.280 -0.552 1.00 56.81 80 SER A CA 1
ATOM 600 C C . SER A 1 80 ? -12.344 -10.917 -1.895 1.00 56.81 80 SER A C 1
ATOM 602 O O . SER A 1 80 ? -11.380 -10.478 -2.529 1.00 56.81 80 SER A O 1
ATOM 604 N N . PRO A 1 81 ? -13.107 -11.928 -2.359 1.00 59.00 81 PRO A N 1
ATOM 605 C CA . PRO A 1 81 ? -12.844 -12.582 -3.631 1.00 59.00 81 PRO A CA 1
ATOM 606 C C . PRO A 1 81 ? -12.779 -11.572 -4.779 1.00 59.00 81 PRO A C 1
ATOM 608 O O . PRO A 1 81 ? -13.495 -10.570 -4.787 1.00 59.00 81 PRO A O 1
ATOM 611 N N . TYR A 1 82 ? -11.922 -11.867 -5.755 1.00 58.25 82 TYR A N 1
ATOM 612 C CA . TYR A 1 82 ? -11.786 -11.079 -6.974 1.00 58.25 82 TYR A CA 1
ATOM 613 C C . TYR A 1 82 ? -13.135 -10.900 -7.677 1.00 58.25 82 TYR A C 1
ATOM 615 O O . TYR A 1 82 ? -13.801 -11.885 -7.994 1.00 58.25 82 TYR A O 1
ATOM 623 N N . ASP A 1 83 ? -13.508 -9.650 -7.947 1.00 66.75 83 ASP A N 1
ATOM 624 C CA . ASP A 1 83 ? -14.696 -9.296 -8.721 1.00 66.75 83 ASP A CA 1
ATOM 625 C C . ASP A 1 83 ? -14.254 -8.680 -10.062 1.00 66.75 83 ASP A C 1
ATOM 627 O O . ASP A 1 83 ? -13.927 -7.487 -10.112 1.00 66.75 83 ASP A O 1
ATOM 631 N N . PRO A 1 84 ? -14.255 -9.461 -11.161 1.00 63.53 84 PRO A N 1
ATOM 632 C CA . PRO A 1 84 ? -13.853 -8.981 -12.483 1.00 63.53 84 PRO A CA 1
ATOM 633 C C . PRO A 1 84 ? -14.664 -7.769 -12.957 1.00 63.53 84 PRO A C 1
ATOM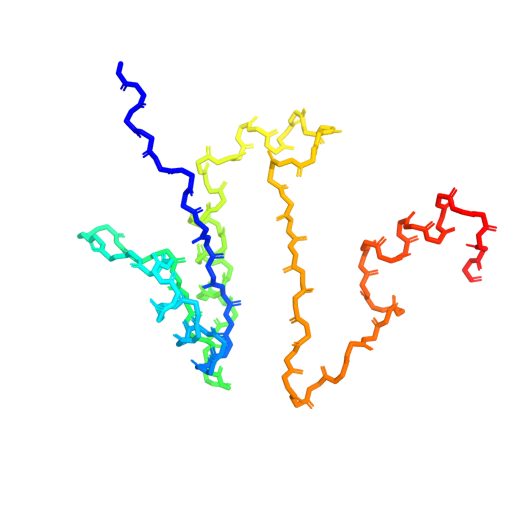 635 O O . PRO A 1 84 ? -14.183 -6.976 -13.762 1.00 63.53 84 PRO A O 1
ATOM 638 N N . SER A 1 85 ? -15.893 -7.596 -12.454 1.00 66.50 85 SER A N 1
ATOM 639 C CA . SER A 1 85 ? -16.771 -6.486 -12.838 1.00 66.50 85 SER A CA 1
ATOM 640 C C . SER A 1 85 ? -16.346 -5.141 -12.241 1.00 66.50 85 SER A C 1
ATOM 642 O O . SER A 1 85 ? -16.807 -4.083 -12.684 1.00 66.50 85 SER A O 1
ATOM 644 N N . LYS A 1 86 ? -15.460 -5.148 -11.242 1.00 64.44 86 LYS A N 1
ATOM 645 C CA . LYS A 1 86 ? -14.943 -3.941 -10.583 1.00 64.44 86 LYS A CA 1
ATOM 646 C C . LYS A 1 86 ? -13.523 -3.588 -11.013 1.00 64.44 86 LYS A C 1
ATOM 648 O O . LYS A 1 86 ? -13.161 -2.421 -10.909 1.00 64.44 86 LYS A O 1
ATOM 653 N N . ASP A 1 87 ? -12.787 -4.541 -11.577 1.00 66.56 87 ASP A N 1
ATOM 654 C CA . ASP A 1 87 ? -11.419 -4.355 -12.056 1.00 66.56 87 ASP A CA 1
ATOM 655 C C . ASP A 1 87 ? -11.384 -3.587 -13.397 1.00 66.56 87 ASP A C 1
ATOM 657 O O . ASP A 1 87 ? -11.987 -3.976 -14.404 1.00 66.56 87 ASP A O 1
ATOM 661 N N . TYR A 1 88 ? -10.658 -2.467 -13.418 1.00 63.09 88 TYR A N 1
ATOM 662 C CA . TYR A 1 88 ? -10.474 -1.633 -14.608 1.00 63.09 88 TYR A CA 1
ATOM 663 C C . TYR A 1 88 ? -9.724 -2.356 -15.743 1.00 63.09 88 TYR A C 1
ATOM 665 O O . TYR A 1 88 ? -10.007 -2.117 -16.920 1.00 63.09 88 TYR A O 1
ATOM 673 N 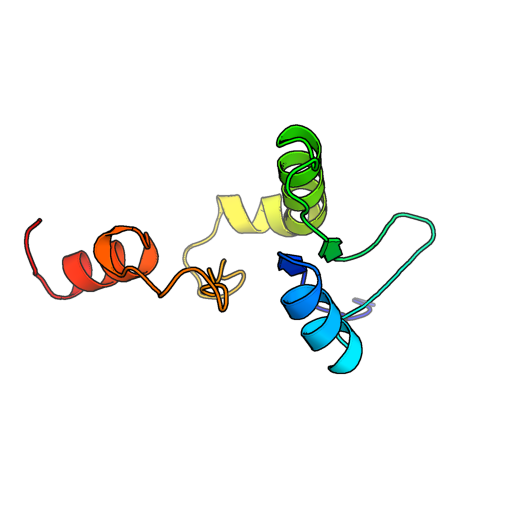N . ILE A 1 89 ? -8.797 -3.261 -15.422 1.00 65.88 89 ILE A N 1
ATOM 674 C CA . ILE A 1 89 ? -8.059 -4.070 -16.396 1.00 65.88 89 ILE A CA 1
ATOM 675 C C . ILE A 1 89 ? -8.989 -5.086 -17.054 1.00 65.88 89 ILE A C 1
ATOM 677 O O . ILE A 1 89 ? -8.985 -5.175 -18.279 1.00 65.88 89 ILE A O 1
ATOM 681 N N . MET A 1 90 ? -9.838 -5.786 -16.296 1.00 65.06 90 MET A N 1
ATOM 682 C CA . MET A 1 90 ? -10.809 -6.721 -16.887 1.00 65.06 90 MET A CA 1
ATOM 683 C C . MET A 1 90 ? -11.855 -6.017 -17.736 1.00 65.06 90 MET A C 1
ATOM 685 O O . MET A 1 90 ? -12.176 -6.501 -18.817 1.00 65.06 90 MET A O 1
ATOM 689 N N . LYS A 1 91 ? -12.318 -4.830 -17.327 1.00 66.62 91 LYS A N 1
ATOM 690 C CA . LYS A 1 91 ? -13.158 -3.987 -18.193 1.00 66.62 91 LYS A CA 1
ATOM 691 C C . LYS A 1 91 ? -12.452 -3.643 -19.498 1.00 66.62 91 LYS A C 1
ATOM 693 O O . LYS A 1 91 ? -13.059 -3.714 -20.561 1.00 66.62 91 LYS A O 1
ATOM 698 N N . ARG A 1 92 ? -11.164 -3.297 -19.435 1.00 63.56 92 ARG A N 1
ATOM 699 C CA . ARG A 1 92 ? -10.361 -2.987 -20.622 1.00 63.56 92 ARG A CA 1
ATOM 700 C C . ARG A 1 92 ? -10.152 -4.215 -21.510 1.00 63.56 92 ARG A C 1
ATOM 702 O O . ARG A 1 92 ? -10.217 -4.079 -22.726 1.00 63.56 92 ARG A O 1
ATOM 709 N N . VAL A 1 93 ? -9.949 -5.394 -20.923 1.00 66.38 93 VAL A N 1
ATOM 710 C CA . VAL A 1 93 ? -9.867 -6.675 -21.639 1.00 66.38 93 VAL A CA 1
ATOM 711 C C . VAL A 1 93 ? -11.206 -7.012 -22.300 1.00 66.38 93 VAL A C 1
ATOM 713 O O . VAL A 1 93 ? -11.210 -7.314 -23.486 1.00 66.38 93 VAL A O 1
ATOM 716 N N . GLY A 1 94 ? -12.334 -6.868 -21.600 1.00 65.94 94 GLY A N 1
ATOM 717 C CA . GLY A 1 94 ? -13.676 -7.047 -22.167 1.00 65.94 94 GLY A CA 1
ATOM 718 C C . GLY A 1 94 ? -13.943 -6.104 -23.343 1.00 65.94 94 GLY A C 1
ATOM 719 O O . GLY A 1 94 ? -14.331 -6.554 -24.419 1.00 65.94 94 GLY A O 1
ATOM 720 N N . MET A 1 95 ? -13.600 -4.816 -23.203 1.00 67.38 95 MET A N 1
ATOM 721 C CA . MET A 1 95 ? -13.673 -3.844 -24.305 1.00 67.38 95 MET A CA 1
ATOM 722 C C . MET A 1 95 ? -12.768 -4.221 -25.487 1.00 67.38 95 MET A C 1
ATOM 724 O O . MET A 1 95 ? -13.154 -4.039 -26.638 1.00 67.38 95 MET A O 1
ATOM 728 N N . MET A 1 96 ? -11.568 -4.749 -25.225 1.00 63.47 96 MET A N 1
ATOM 729 C CA . MET A 1 96 ? -10.641 -5.211 -26.266 1.00 63.47 96 MET A CA 1
ATOM 730 C C . MET A 1 96 ? -11.100 -6.508 -26.949 1.00 63.47 96 MET A C 1
ATOM 732 O O . MET A 1 96 ? -10.759 -6.727 -28.109 1.00 63.47 96 MET A O 1
ATOM 736 N N . LEU A 1 97 ? -11.870 -7.349 -26.254 1.00 73.69 97 LEU A N 1
ATOM 737 C CA . LEU A 1 97 ? -12.429 -8.605 -26.764 1.00 73.69 97 LEU A CA 1
ATOM 738 C C . LEU A 1 97 ? -13.849 -8.450 -27.342 1.00 73.69 97 LEU A C 1
ATOM 740 O O . LEU A 1 97 ? -14.384 -9.410 -27.892 1.00 73.69 97 LEU A O 1
ATOM 744 N N . GLY A 1 98 ? -14.434 -7.248 -27.284 1.00 61.22 98 GLY A N 1
ATOM 745 C CA . GLY A 1 98 ? -15.734 -6.934 -27.882 1.00 61.22 98 GLY A CA 1
ATOM 746 C C . GLY A 1 98 ? -16.949 -7.329 -27.038 1.00 61.22 98 GLY A C 1
ATOM 747 O O . GLY A 1 98 ? -18.059 -7.381 -27.568 1.00 61.22 98 GLY A O 1
ATOM 748 N N . GLU A 1 99 ? -16.771 -7.593 -25.744 1.00 58.25 99 GLU A N 1
ATOM 749 C CA . GLU A 1 99 ? -17.891 -7.779 -24.820 1.00 58.25 99 GLU A CA 1
ATOM 750 C C . GLU A 1 99 ? -18.450 -6.398 -24.438 1.00 58.25 99 GLU A C 1
ATOM 752 O O . GLU A 1 99 ? -17.767 -5.578 -23.820 1.00 58.25 99 GLU A O 1
ATOM 757 N N . ASN A 1 100 ? -19.673 -6.100 -24.886 1.00 51.16 100 ASN A N 1
ATOM 758 C CA . ASN A 1 100 ? -20.361 -4.849 -24.558 1.00 51.16 100 ASN A CA 1
ATOM 759 C C . ASN A 1 100 ? -20.822 -4.847 -23.082 1.00 51.16 100 ASN A C 1
ATOM 761 O O . ASN A 1 100 ? -21.143 -5.918 -22.565 1.00 51.16 100 ASN A O 1
ATOM 765 N N . PRO A 1 101 ? -20.860 -3.668 -22.427 1.00 57.50 101 PRO A N 1
ATOM 766 C CA . PRO A 1 101 ? -21.174 -3.516 -21.002 1.00 57.50 101 PRO A CA 1
ATOM 767 C C . PRO A 1 101 ? -22.596 -3.936 -20.615 1.00 57.50 101 PRO A C 1
ATOM 769 O O . PRO A 1 101 ? -23.503 -3.869 -21.477 1.00 57.50 101 PRO A O 1
#